Protein AF-A0A1H0PRH3-F1 (afdb_monomer_lite)

Secondary structure (DSSP, 8-state):
-EETTEEEEEEE-SS-EEEEEEEGGGTEEEEESSPPEEETTEEE--SSTT-EEEEEEETTEEEEEEE-----GGGGS-S---

Structure (mmCIF, N/CA/C/O backbone):
data_AF-A0A1H0PRH3-F1
#
_entry.id   AF-A0A1H0PRH3-F1
#
loop_
_atom_site.group_PDB
_atom_site.id
_atom_site.type_symbol
_atom_site.label_atom_id
_atom_site.label_alt_id
_atom_site.label_comp_id
_atom_site.label_asym_id
_atom_site.label_entity_id
_atom_site.label_seq_id
_atom_site.pdbx_PDB_ins_code
_atom_site.Cartn_x
_atom_site.Cartn_y
_atom_site.Cartn_z
_atom_site.occupancy
_atom_site.B_iso_or_equiv
_atom_site.auth_seq_id
_atom_site.auth_comp_id
_atom_site.auth_asym_id
_atom_site.auth_atom_id
_atom_site.pdbx_PDB_model_num
ATOM 1 N N . MET A 1 1 ? 2.518 -13.588 6.812 1.00 78.62 1 MET A N 1
ATOM 2 C CA . MET A 1 1 ? 3.407 -13.444 7.997 1.00 78.62 1 MET A CA 1
ATOM 3 C C . MET A 1 1 ? 2.994 -12.192 8.760 1.00 78.62 1 MET A C 1
ATOM 5 O O . MET A 1 1 ? 2.554 -11.254 8.117 1.00 78.62 1 MET A O 1
ATOM 9 N N . THR A 1 2 ? 3.124 -12.131 10.087 1.00 79.19 2 THR A N 1
ATOM 10 C CA . THR A 1 2 ? 2.813 -10.905 10.850 1.00 79.19 2 THR A CA 1
ATOM 11 C C . THR A 1 2 ? 4.036 -10.442 11.634 1.00 79.19 2 THR A C 1
ATOM 13 O O . THR A 1 2 ? 4.599 -11.221 12.397 1.00 79.19 2 THR A O 1
ATOM 16 N N . ILE A 1 3 ? 4.435 -9.177 11.474 1.00 79.56 3 ILE A N 1
ATOM 17 C CA . ILE A 1 3 ? 5.548 -8.556 12.213 1.00 79.56 3 ILE A CA 1
ATOM 18 C C . ILE A 1 3 ? 5.031 -7.287 12.882 1.00 79.56 3 ILE A C 1
ATOM 20 O O . ILE A 1 3 ? 4.505 -6.397 12.218 1.00 79.56 3 ILE A O 1
ATOM 24 N N . SER A 1 4 ? 5.153 -7.195 14.208 1.00 84.00 4 SER A N 1
ATOM 25 C CA . SER A 1 4 ? 4.711 -6.018 14.981 1.00 84.00 4 SER A CA 1
ATOM 26 C C . SER A 1 4 ? 3.248 -5.609 14.716 1.00 84.00 4 SER A C 1
ATOM 28 O O . SER A 1 4 ? 2.911 -4.427 14.727 1.00 84.00 4 SER A O 1
ATOM 30 N N . GLY A 1 5 ? 2.367 -6.584 14.460 1.00 79.88 5 GLY A N 1
ATOM 31 C CA . GLY A 1 5 ? 0.953 -6.348 14.139 1.00 79.88 5 GLY A CA 1
ATOM 32 C C . GLY A 1 5 ? 0.678 -5.875 12.706 1.00 79.88 5 GLY A C 1
ATOM 33 O O . GLY A 1 5 ? -0.451 -5.492 12.418 1.00 79.88 5 GLY A O 1
ATOM 34 N N . LYS A 1 6 ? 1.686 -5.896 11.827 1.00 80.88 6 LYS A N 1
ATOM 35 C CA . LYS A 1 6 ? 1.553 -5.654 10.387 1.00 80.88 6 LYS A CA 1
ATOM 36 C C . LYS A 1 6 ? 1.495 -6.987 9.664 1.00 80.88 6 LYS A C 1
ATOM 38 O O . LYS A 1 6 ? 2.332 -7.854 9.921 1.00 80.88 6 LYS A O 1
ATOM 43 N N . GLU A 1 7 ? 0.523 -7.149 8.784 1.00 84.44 7 GLU A N 1
ATOM 44 C CA . GLU A 1 7 ? 0.407 -8.321 7.928 1.00 84.44 7 GLU A CA 1
ATOM 45 C C . GLU A 1 7 ? 1.276 -8.131 6.685 1.00 84.44 7 GLU A C 1
ATOM 47 O O . GLU A 1 7 ? 1.214 -7.095 6.031 1.00 84.44 7 GLU A O 1
ATOM 52 N N . ILE A 1 8 ? 2.112 -9.122 6.397 1.00 80.75 8 ILE A N 1
ATOM 53 C CA . ILE A 1 8 ? 2.980 -9.188 5.224 1.00 80.75 8 ILE A CA 1
ATOM 54 C C . ILE A 1 8 ? 2.560 -10.405 4.416 1.00 80.75 8 ILE A C 1
ATOM 56 O O . ILE A 1 8 ? 2.638 -11.540 4.910 1.00 80.75 8 ILE A O 1
ATOM 60 N N . SER A 1 9 ? 2.167 -10.157 3.177 1.00 81.56 9 SER A N 1
ATOM 61 C CA . SER A 1 9 ? 1.790 -11.167 2.200 1.00 81.56 9 SER A CA 1
ATOM 62 C C . SER A 1 9 ? 2.600 -10.921 0.939 1.00 81.56 9 SER A C 1
ATOM 64 O O . SER A 1 9 ? 2.691 -9.792 0.474 1.00 81.56 9 SER A O 1
ATOM 66 N N . GLY A 1 10 ? 3.229 -11.958 0.402 1.00 72.31 10 GLY A N 1
ATOM 67 C CA . GLY A 1 10 ? 4.007 -11.841 -0.822 1.00 72.31 10 GLY A CA 1
ATOM 68 C C . GLY A 1 10 ? 3.975 -13.139 -1.602 1.00 72.31 10 GLY A C 1
ATOM 69 O O . GLY A 1 10 ? 3.933 -14.220 -1.005 1.00 72.31 10 GLY A O 1
ATOM 70 N N . TYR A 1 11 ? 3.991 -13.014 -2.922 1.00 69.56 11 TYR A N 1
ATOM 71 C CA . TYR A 1 11 ? 4.147 -14.126 -3.843 1.00 69.56 11 TYR A CA 1
ATOM 72 C C . TYR A 1 11 ? 5.552 -14.020 -4.419 1.00 69.56 11 TYR A C 1
ATOM 74 O O . TYR A 1 11 ? 5.882 -13.073 -5.125 1.00 69.56 11 TYR A O 1
ATOM 82 N N . LEU A 1 12 ? 6.400 -14.973 -4.037 1.00 61.03 12 LEU A N 1
ATOM 83 C CA . LEU A 1 12 ? 7.772 -15.071 -4.518 1.00 61.03 12 LEU A CA 1
ATOM 84 C C . LEU A 1 12 ? 7.846 -16.296 -5.419 1.00 61.03 12 LEU A C 1
ATOM 86 O O . LEU A 1 12 ? 8.006 -17.419 -4.939 1.00 61.03 12 LEU A O 1
ATOM 90 N N . ASN A 1 13 ? 7.688 -16.087 -6.720 1.00 65.44 13 ASN A N 1
ATOM 91 C CA . ASN A 1 13 ? 8.066 -17.079 -7.718 1.00 65.44 13 ASN A CA 1
ATOM 92 C C . ASN A 1 13 ? 9.115 -16.460 -8.658 1.00 65.44 13 ASN A C 1
ATOM 94 O O . ASN A 1 13 ? 9.403 -15.269 -8.584 1.00 65.44 13 ASN A O 1
ATOM 98 N N . SER A 1 14 ? 9.748 -17.273 -9.501 1.00 60.75 14 SER A N 1
ATOM 99 C CA . SER A 1 14 ? 10.831 -16.822 -10.387 1.00 60.75 14 SER A CA 1
ATOM 100 C C . SER A 1 14 ? 10.409 -15.786 -11.437 1.00 60.75 14 SER A C 1
ATOM 102 O O . SER A 1 14 ? 11.272 -15.263 -12.135 1.00 60.75 14 SER A O 1
ATOM 104 N N . GLU A 1 15 ? 9.112 -15.512 -11.572 1.00 65.62 15 GLU A N 1
ATOM 105 C CA . G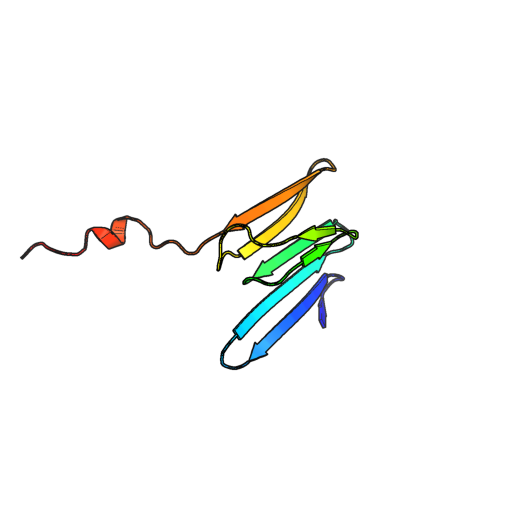LU A 1 15 ? 8.527 -14.690 -12.634 1.00 65.62 15 GLU A CA 1
ATOM 106 C C . GLU A 1 15 ? 7.820 -13.436 -12.094 1.00 65.62 15 GLU A C 1
ATOM 108 O O . GLU A 1 15 ? 7.670 -12.462 -12.825 1.00 65.62 15 GLU A O 1
ATOM 113 N N . ILE A 1 16 ? 7.404 -13.446 -10.824 1.00 61.28 16 ILE A N 1
ATOM 114 C CA . ILE A 1 16 ? 6.553 -12.432 -10.199 1.00 61.28 16 ILE A CA 1
ATOM 115 C C . ILE A 1 16 ? 7.090 -12.123 -8.795 1.00 61.28 16 ILE A C 1
ATOM 117 O O . ILE A 1 16 ? 7.237 -13.016 -7.954 1.00 61.28 16 ILE A O 1
ATOM 121 N N . LEU A 1 17 ? 7.378 -10.841 -8.555 1.00 68.00 17 LEU A N 1
ATOM 122 C CA . LEU A 1 17 ? 7.812 -10.286 -7.272 1.00 68.00 17 LEU A CA 1
ATOM 123 C C . LEU A 1 17 ? 6.721 -9.353 -6.744 1.00 68.00 17 LEU A C 1
ATOM 125 O O . LEU A 1 17 ? 6.802 -8.137 -6.889 1.00 68.00 17 LEU A O 1
ATOM 129 N N . GLU A 1 18 ? 5.717 -9.937 -6.102 1.00 79.94 18 GLU A N 1
ATOM 130 C CA . GLU A 1 18 ? 4.598 -9.192 -5.525 1.00 79.94 18 GLU A CA 1
ATOM 131 C C . GLU A 1 18 ? 4.714 -9.144 -4.000 1.00 79.94 18 GLU A C 1
ATOM 133 O O . GLU A 1 18 ? 4.933 -10.170 -3.341 1.00 79.94 18 GLU A O 1
ATOM 138 N N . MET A 1 19 ? 4.522 -7.960 -3.412 1.00 83.81 19 MET A N 1
ATOM 139 C CA . MET A 1 19 ? 4.535 -7.790 -1.958 1.00 83.81 19 MET A CA 1
ATOM 140 C C . MET A 1 19 ? 3.485 -6.785 -1.495 1.00 83.81 19 MET A C 1
ATOM 142 O O . MET A 1 19 ? 3.528 -5.612 -1.848 1.00 83.81 19 MET A O 1
ATOM 146 N N . ILE A 1 20 ? 2.631 -7.222 -0.572 1.00 87.56 20 ILE A N 1
ATOM 147 C CA . ILE A 1 20 ? 1.667 -6.393 0.142 1.00 87.56 20 ILE A CA 1
ATOM 148 C C . ILE A 1 20 ? 2.015 -6.362 1.634 1.00 87.56 20 ILE A C 1
ATOM 150 O O . ILE A 1 20 ? 2.205 -7.390 2.289 1.00 87.56 20 ILE A O 1
ATOM 154 N N . LEU A 1 21 ? 2.022 -5.157 2.194 1.00 88.56 21 LEU A N 1
ATOM 155 C CA . LEU A 1 21 ? 2.126 -4.881 3.621 1.00 88.56 21 LEU A CA 1
ATOM 156 C C . LEU A 1 21 ? 0.869 -4.138 4.080 1.00 88.56 21 LEU A C 1
ATOM 158 O O . LEU A 1 21 ? 0.566 -3.072 3.555 1.00 88.56 21 LEU A O 1
ATOM 162 N N . ILE A 1 22 ? 0.167 -4.647 5.092 1.00 88.88 22 ILE A N 1
ATOM 163 C CA . ILE A 1 22 ? -1.049 -4.029 5.640 1.00 88.88 22 ILE A CA 1
ATOM 164 C C . ILE A 1 22 ? -0.865 -3.745 7.128 1.00 88.88 22 ILE A C 1
ATOM 166 O O . ILE A 1 22 ? -0.469 -4.609 7.913 1.00 88.88 22 ILE A O 1
ATOM 170 N N . ASN A 1 23 ? -1.215 -2.529 7.540 1.00 89.69 23 ASN A N 1
ATOM 171 C CA . ASN A 1 23 ? -1.364 -2.151 8.937 1.00 89.69 23 ASN A CA 1
ATOM 172 C C . ASN A 1 23 ? -2.792 -1.660 9.194 1.00 89.69 23 ASN A C 1
ATOM 174 O O . ASN A 1 23 ? -3.116 -0.478 9.055 1.00 89.69 23 ASN A O 1
ATOM 178 N N . SER A 1 24 ? -3.650 -2.584 9.620 1.00 84.25 24 SER A N 1
ATOM 179 C CA . SER A 1 24 ? -5.062 -2.307 9.885 1.00 84.25 24 SER A CA 1
ATOM 180 C C . SER A 1 24 ? -5.286 -1.318 11.033 1.00 84.25 24 SER A C 1
ATOM 182 O O . SER A 1 24 ? -6.272 -0.587 11.014 1.00 84.25 24 SER A O 1
ATOM 184 N N . LYS A 1 25 ? -4.362 -1.224 12.003 1.00 85.69 25 LYS A N 1
ATOM 185 C CA . LYS A 1 25 ? -4.502 -0.328 13.168 1.00 85.69 25 LYS A CA 1
AT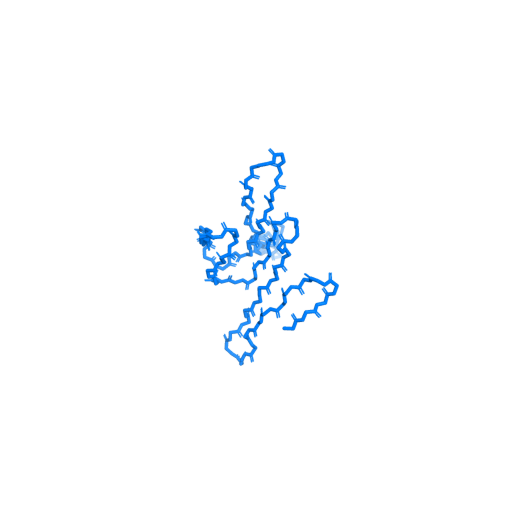OM 186 C C . LYS A 1 25 ? -4.508 1.149 12.792 1.00 85.69 25 LYS A C 1
ATOM 188 O O . LYS A 1 25 ? -5.208 1.927 13.428 1.00 85.69 25 LYS A O 1
ATOM 193 N N . ILE A 1 26 ? -3.719 1.525 11.789 1.00 87.25 26 ILE A N 1
ATOM 194 C CA . ILE A 1 26 ? -3.614 2.914 11.313 1.00 87.25 26 ILE A CA 1
ATOM 195 C C . ILE A 1 26 ? -4.224 3.094 9.922 1.00 87.25 26 ILE A C 1
ATOM 197 O O . ILE A 1 26 ? -4.055 4.145 9.315 1.00 87.25 26 ILE A O 1
ATOM 201 N N . SER A 1 27 ? -4.936 2.075 9.421 1.00 90.56 27 SER A N 1
ATOM 202 C CA . SER A 1 27 ? -5.513 2.062 8.074 1.00 90.56 27 SER A CA 1
ATOM 203 C C . SER A 1 27 ? -4.494 2.502 7.018 1.00 90.56 27 SER A C 1
ATOM 205 O O . SER A 1 27 ? -4.726 3.469 6.287 1.00 90.56 27 SER A O 1
ATOM 207 N N . SER A 1 28 ? -3.360 1.796 6.965 1.00 92.19 28 SER A N 1
ATOM 208 C CA . SER A 1 28 ? -2.350 1.976 5.924 1.00 92.19 28 SER A CA 1
ATOM 209 C C . SER A 1 28 ? -1.968 0.662 5.254 1.00 92.19 28 SER A C 1
ATOM 211 O O . SER A 1 28 ? -2.060 -0.415 5.853 1.00 92.19 28 SER A O 1
ATOM 213 N N . ALA A 1 29 ? -1.547 0.753 3.998 1.00 93.00 29 ALA A N 1
ATOM 2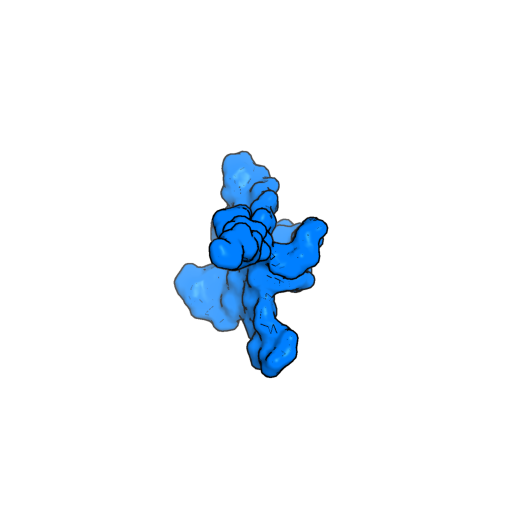14 C CA . ALA A 1 29 ? -1.042 -0.374 3.237 1.00 93.00 29 ALA A CA 1
ATOM 215 C C . ALA A 1 29 ? 0.014 0.079 2.227 1.00 93.00 29 ALA A C 1
ATOM 217 O O . ALA A 1 29 ? -0.059 1.180 1.691 1.00 93.00 29 ALA A O 1
ATOM 218 N N . PHE A 1 30 ? 0.977 -0.789 1.956 1.00 91.75 30 PHE A N 1
ATOM 219 C CA . PHE A 1 30 ? 1.951 -0.623 0.891 1.00 91.75 30 PHE A CA 1
ATOM 220 C C . PHE A 1 30 ? 1.876 -1.831 -0.031 1.00 91.75 30 PHE A C 1
ATOM 222 O O . PHE A 1 30 ? 1.806 -2.964 0.446 1.00 91.75 30 PHE A O 1
ATOM 229 N N . ASN A 1 31 ? 1.897 -1.581 -1.331 1.00 91.31 31 ASN A N 1
ATOM 230 C CA . ASN A 1 31 ? 1.931 -2.616 -2.342 1.00 91.31 31 ASN A CA 1
ATOM 231 C C . ASN A 1 31 ? 3.044 -2.343 -3.339 1.00 91.31 31 ASN A C 1
ATOM 233 O O . ASN A 1 31 ? 3.161 -1.246 -3.890 1.00 91.31 31 ASN A O 1
ATOM 237 N N . TYR A 1 32 ? 3.848 -3.368 -3.545 1.00 86.38 32 TYR A N 1
ATOM 238 C CA . TYR A 1 32 ? 4.865 -3.430 -4.561 1.00 86.38 32 TYR A CA 1
ATOM 239 C C . TYR A 1 32 ? 4.334 -4.331 -5.675 1.00 86.38 32 TYR A C 1
ATOM 241 O O . TYR A 1 32 ? 4.127 -5.522 -5.429 1.00 86.38 32 TYR A O 1
ATOM 249 N N . ASP A 1 33 ? 4.151 -3.739 -6.860 1.00 80.38 33 ASP A N 1
ATOM 250 C CA . ASP A 1 33 ? 3.529 -4.329 -8.057 1.00 80.38 33 ASP A CA 1
ATOM 251 C C . ASP A 1 33 ? 1.982 -4.330 -8.059 1.00 80.38 33 ASP A C 1
ATOM 253 O O . ASP A 1 33 ? 1.351 -3.848 -7.125 1.00 80.38 33 ASP A O 1
ATOM 257 N N . ASP A 1 34 ? 1.353 -4.810 -9.133 1.00 76.44 34 ASP A N 1
ATOM 258 C CA . ASP A 1 34 ? -0.037 -4.507 -9.530 1.00 76.44 34 ASP A CA 1
ATOM 259 C C . ASP A 1 34 ? -1.148 -5.331 -8.832 1.00 76.44 34 ASP A C 1
ATOM 261 O O . ASP A 1 34 ? -2.199 -5.649 -9.401 1.00 76.44 34 ASP A O 1
ATOM 265 N N . LEU A 1 35 ? -0.952 -5.697 -7.563 1.00 79.38 35 LEU A N 1
ATOM 266 C CA . LEU A 1 35 ? -2.008 -6.371 -6.801 1.00 79.38 35 LEU A CA 1
ATOM 267 C C . LEU A 1 35 ? -3.134 -5.420 -6.354 1.00 79.38 35 LEU A C 1
ATOM 269 O O . LEU A 1 35 ? -2.953 -4.239 -6.060 1.00 79.38 35 LEU A O 1
ATOM 273 N N . ALA A 1 36 ? -4.350 -5.956 -6.247 1.00 83.94 36 ALA A N 1
ATOM 274 C CA . ALA A 1 36 ? -5.454 -5.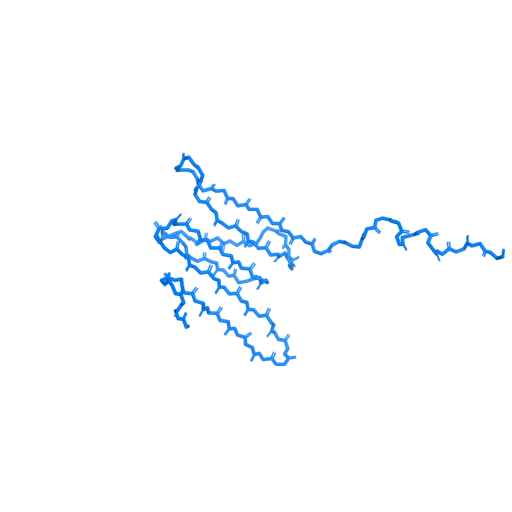221 -5.640 1.00 83.94 36 ALA A CA 1
ATOM 275 C C . ALA A 1 36 ? -5.326 -5.244 -4.108 1.00 83.94 36 ALA A C 1
ATOM 277 O O . ALA A 1 36 ? -5.270 -6.310 -3.494 1.00 83.94 36 ALA A O 1
ATOM 278 N N . ILE A 1 37 ? -5.357 -4.072 -3.474 1.00 88.56 37 ILE A N 1
ATOM 279 C CA . ILE A 1 37 ? -5.271 -3.933 -2.016 1.00 88.56 37 ILE A CA 1
ATOM 280 C C . ILE A 1 37 ? -6.680 -3.785 -1.455 1.00 88.56 37 ILE A C 1
ATOM 282 O O . ILE A 1 37 ? -7.446 -2.951 -1.930 1.00 88.56 37 ILE A O 1
ATOM 286 N N . THR A 1 38 ? -7.027 -4.540 -0.413 1.00 88.69 38 THR A N 1
ATOM 287 C CA . THR A 1 38 ? -8.262 -4.296 0.347 1.00 88.69 38 THR A CA 1
ATOM 288 C C . THR A 1 38 ? -7.925 -3.697 1.704 1.00 88.69 38 THR A C 1
ATOM 290 O O . THR A 1 38 ? -7.249 -4.327 2.513 1.00 88.69 38 THR A O 1
ATOM 293 N N . LEU A 1 39 ? -8.410 -2.484 1.966 1.00 88.31 39 LEU A N 1
ATOM 294 C CA . LEU A 1 39 ? -8.175 -1.753 3.208 1.00 88.31 39 LEU A CA 1
ATOM 295 C C . LEU A 1 39 ? -9.489 -1.145 3.700 1.00 88.31 39 LEU A C 1
ATOM 297 O O . LEU A 1 39 ? -10.167 -0.417 2.971 1.00 88.31 39 LEU A O 1
ATOM 301 N N . SER A 1 40 ? -9.866 -1.472 4.937 1.00 85.44 40 SER A N 1
ATOM 302 C CA . SER A 1 40 ? -11.102 -0.984 5.573 1.00 85.44 40 SER A CA 1
ATOM 303 C C . SER A 1 40 ? -12.364 -1.242 4.728 1.00 85.44 40 SER A C 1
ATOM 305 O O . SER A 1 40 ? -13.245 -0.392 4.622 1.00 85.44 40 SER A O 1
ATOM 307 N N . GLY A 1 41 ? -12.431 -2.414 4.083 1.00 87.00 41 GLY A N 1
ATOM 308 C CA . GLY A 1 41 ? -13.563 -2.841 3.248 1.00 87.00 41 GLY A CA 1
ATOM 309 C C . GLY A 1 41 ? -13.626 -2.214 1.850 1.00 87.00 41 GLY A C 1
ATOM 310 O O . GLY A 1 41 ? -14.551 -2.513 1.100 1.00 87.00 41 GLY A O 1
ATOM 311 N N . LYS A 1 42 ? -12.658 -1.369 1.476 1.00 89.62 42 LYS A N 1
ATOM 312 C CA . LYS A 1 42 ? -12.540 -0.794 0.129 1.00 89.62 42 LYS A CA 1
ATOM 313 C C . LYS A 1 42 ? -11.377 -1.431 -0.620 1.00 89.62 42 LYS A C 1
ATOM 315 O O . LYS A 1 42 ? -10.325 -1.667 -0.030 1.00 89.62 42 LYS A O 1
ATOM 320 N N . SER A 1 43 ? -11.577 -1.690 -1.909 1.00 91.00 43 SER A N 1
ATOM 321 C CA . SER A 1 43 ? -10.530 -2.182 -2.803 1.00 91.00 43 SER A CA 1
ATOM 322 C C . SER A 1 43 ? -9.881 -1.016 -3.546 1.00 91.00 43 SER A C 1
ATOM 324 O O . SER A 1 43 ? -10.580 -0.134 -4.042 1.00 91.00 43 SER A O 1
ATOM 326 N N . TYR A 1 44 ? -8.556 -1.027 -3.614 1.00 90.69 44 TYR A N 1
ATOM 327 C CA . TYR A 1 44 ? -7.724 -0.043 -4.290 1.00 90.69 44 TYR A CA 1
ATOM 328 C C . TYR A 1 44 ? -6.854 -0.752 -5.323 1.00 90.69 44 TYR A C 1
ATOM 330 O O . TYR A 1 44 ? -6.408 -1.883 -5.109 1.00 90.69 44 TYR A O 1
ATOM 338 N N . ARG A 1 45 ? -6.624 -0.073 -6.445 1.00 89.62 45 ARG A N 1
ATOM 339 C CA . ARG A 1 45 ? -5.776 -0.535 -7.545 1.00 89.62 45 ARG A CA 1
ATOM 340 C C . ARG A 1 45 ? -4.808 0.568 -7.941 1.00 89.62 45 ARG A C 1
ATOM 342 O O . ARG A 1 45 ? -5.055 1.746 -7.667 1.00 89.62 45 ARG A O 1
ATOM 349 N N . HIS A 1 46 ? -3.731 0.155 -8.586 1.00 91.00 46 HIS A N 1
ATOM 350 C CA . HIS A 1 46 ? -2.755 1.049 -9.179 1.00 91.00 46 HIS A CA 1
ATOM 351 C C . HIS A 1 46 ? -3.424 1.780 -10.348 1.00 91.00 46 HIS A C 1
ATOM 353 O O . HIS A 1 46 ? -4.159 1.176 -11.132 1.00 91.00 46 HIS A O 1
ATOM 359 N N . HIS A 1 47 ? -3.207 3.086 -10.459 1.00 91.06 47 HIS A N 1
ATOM 360 C CA . HIS A 1 47 ? -3.575 3.841 -11.655 1.00 91.06 47 HIS A CA 1
ATOM 361 C C . HIS A 1 47 ? -2.468 3.767 -12.706 1.00 91.06 47 HIS A C 1
ATOM 363 O O . HIS A 1 47 ? -2.745 3.868 -13.901 1.00 91.06 47 HIS A O 1
ATOM 369 N N . ILE A 1 48 ? -1.217 3.611 -12.266 1.00 88.25 48 ILE A N 1
ATOM 370 C CA . ILE A 1 48 ? -0.037 3.533 -13.116 1.00 88.25 48 ILE A CA 1
ATOM 371 C C . ILE A 1 48 ? 0.482 2.086 -13.104 1.00 88.25 48 ILE A C 1
ATOM 373 O O . ILE A 1 48 ? 0.915 1.610 -12.054 1.00 88.25 48 ILE A O 1
ATOM 377 N N . PRO A 1 49 ? 0.489 1.384 -14.251 1.00 84.75 49 PRO A N 1
ATOM 378 C CA . PRO A 1 49 ? 1.023 0.027 -14.334 1.00 84.75 49 PRO A CA 1
ATOM 379 C C . PRO A 1 49 ? 2.482 -0.053 -13.866 1.00 84.75 49 PRO A C 1
ATOM 381 O O . PRO A 1 49 ? 3.306 0.784 -14.245 1.00 84.75 49 PRO A O 1
ATOM 384 N N . GLY A 1 50 ? 2.801 -1.063 -13.053 1.00 82.06 50 GLY A N 1
ATOM 385 C CA . GLY A 1 50 ? 4.146 -1.281 -12.507 1.00 82.06 50 GLY A CA 1
ATOM 386 C C . GLY A 1 50 ? 4.594 -0.248 -11.463 1.00 82.06 50 GLY A C 1
ATOM 387 O O . GLY A 1 50 ? 5.781 -0.180 -11.136 1.00 82.06 50 GLY A O 1
ATOM 388 N N . SER A 1 51 ? 3.683 0.589 -10.952 1.00 89.00 51 SER A N 1
ATOM 389 C CA . SER A 1 51 ? 3.970 1.458 -9.810 1.00 89.00 51 SER A CA 1
ATOM 390 C C . SER A 1 51 ? 3.986 0.667 -8.500 1.00 89.00 51 SER A C 1
ATOM 392 O O . SER A 1 51 ? 3.451 -0.433 -8.400 1.00 89.00 51 SER A O 1
ATOM 394 N N . SER A 1 52 ? 4.584 1.240 -7.461 1.00 91.00 52 SER A N 1
ATOM 395 C CA . SER A 1 52 ? 4.284 0.874 -6.076 1.00 91.00 52 SER A CA 1
ATOM 396 C C . SER A 1 52 ? 3.231 1.831 -5.522 1.00 91.00 52 SER A C 1
ATOM 398 O O . SER A 1 52 ? 3.332 3.039 -5.744 1.00 91.00 52 SER A O 1
ATOM 400 N N . VAL A 1 53 ? 2.257 1.314 -4.773 1.00 93.69 53 VAL A N 1
ATOM 401 C CA . VAL A 1 53 ? 1.188 2.098 -4.137 1.00 93.69 53 VAL A CA 1
ATOM 402 C C . VAL A 1 53 ? 1.423 2.193 -2.633 1.00 93.69 53 VAL A C 1
ATOM 404 O O . VAL A 1 53 ? 1.673 1.195 -1.959 1.00 93.69 53 VAL A O 1
ATOM 407 N N . LEU A 1 54 ? 1.252 3.396 -2.091 1.00 94.00 54 LEU A N 1
ATOM 408 C CA . LEU A 1 54 ? 1.109 3.657 -0.664 1.00 94.00 54 LEU A CA 1
ATOM 409 C C . LEU A 1 54 ? -0.297 4.204 -0.390 1.00 94.00 54 LEU A C 1
ATOM 411 O O . LEU A 1 54 ? -0.701 5.219 -0.959 1.00 94.00 54 LEU A O 1
ATOM 415 N N . LEU A 1 55 ? -1.029 3.530 0.494 1.00 94.50 55 LEU A N 1
ATOM 416 C CA . LEU A 1 55 ? -2.318 3.957 1.029 1.00 94.50 55 LEU A CA 1
ATOM 417 C C . LEU A 1 55 ? -2.152 4.357 2.488 1.00 94.50 55 LEU A C 1
ATOM 419 O O . LEU A 1 55 ? -1.689 3.555 3.301 1.00 94.50 55 LEU A O 1
ATOM 423 N N . GLU A 1 56 ? -2.575 5.566 2.835 1.00 93.50 56 GLU A N 1
ATOM 424 C CA . GLU A 1 56 ? -2.511 6.081 4.201 1.00 93.50 56 GLU A CA 1
ATOM 425 C C . GLU A 1 56 ? -3.753 6.898 4.530 1.00 93.50 56 GLU A C 1
ATOM 427 O O . GLU A 1 56 ? -4.250 7.666 3.709 1.00 93.50 56 GLU A O 1
ATOM 432 N N . THR A 1 57 ? -4.241 6.776 5.761 1.00 91.06 57 THR A N 1
ATOM 433 C CA . THR A 1 57 ? -5.278 7.679 6.261 1.00 91.06 57 THR A CA 1
ATOM 434 C C . THR A 1 57 ? -4.619 8.912 6.874 1.00 91.06 57 THR A C 1
ATOM 436 O O . THR A 1 57 ? -3.994 8.819 7.928 1.00 91.06 57 THR A O 1
ATOM 439 N N . ILE A 1 58 ? -4.782 10.068 6.233 1.00 89.12 58 ILE A N 1
ATOM 440 C CA . ILE A 1 58 ? -4.278 11.366 6.698 1.00 89.12 58 ILE A CA 1
ATOM 441 C C . ILE A 1 58 ? -5.493 12.253 6.976 1.00 89.12 58 ILE A C 1
ATOM 443 O O . ILE A 1 58 ? -6.366 12.399 6.121 1.00 89.12 58 ILE A O 1
ATOM 447 N N . ASP A 1 59 ? -5.600 12.782 8.197 1.00 90.62 59 ASP A N 1
ATOM 448 C CA . ASP A 1 59 ? -6.728 13.618 8.644 1.00 90.62 59 ASP A CA 1
ATOM 449 C C . ASP A 1 59 ? -8.114 12.990 8.385 1.00 90.62 59 ASP A C 1
ATOM 451 O O . ASP A 1 59 ? -9.076 13.647 7.983 1.00 90.62 59 ASP A O 1
ATOM 455 N N . GLY A 1 60 ? -8.212 11.669 8.580 1.00 89.31 60 GLY A N 1
ATOM 456 C CA . GLY A 1 60 ? -9.444 10.900 8.370 1.00 89.31 60 GLY A CA 1
ATOM 457 C C . GLY A 1 60 ? -9.814 10.666 6.900 1.00 89.31 60 GLY A C 1
ATOM 458 O O . GLY A 1 60 ? -10.881 10.118 6.618 1.00 89.31 60 GLY A O 1
ATOM 459 N N . ARG A 1 61 ? -8.954 11.053 5.953 1.00 90.81 61 ARG A N 1
ATOM 460 C CA . ARG A 1 61 ? -9.141 10.839 4.514 1.00 90.81 61 ARG A CA 1
ATOM 461 C C . ARG A 1 61 ? -8.119 9.842 3.992 1.00 90.81 61 ARG A C 1
ATOM 463 O O . ARG A 1 61 ? -6.954 9.885 4.371 1.00 90.81 61 ARG A O 1
ATOM 470 N N . MET A 1 62 ? -8.558 8.953 3.105 1.00 92.69 62 MET A N 1
ATOM 471 C CA . MET A 1 62 ? -7.639 8.051 2.417 1.00 92.69 62 MET A 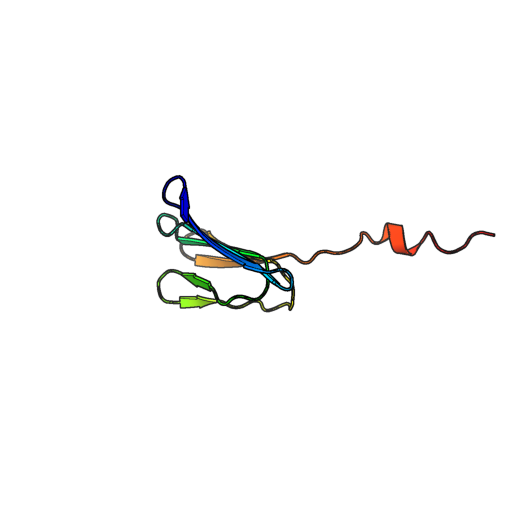CA 1
ATOM 472 C C . MET A 1 62 ? -6.830 8.839 1.388 1.00 92.69 62 MET A C 1
ATOM 474 O O . MET A 1 62 ? -7.405 9.491 0.517 1.00 92.69 62 MET A O 1
ATOM 478 N N . ASN A 1 63 ? -5.513 8.748 1.491 1.00 94.06 63 ASN A N 1
ATOM 479 C CA . ASN A 1 63 ? -4.545 9.266 0.544 1.00 94.06 63 ASN A CA 1
ATOM 480 C C . ASN A 1 63 ? -3.902 8.089 -0.200 1.00 94.06 63 ASN A C 1
ATOM 482 O O . ASN A 1 63 ? -3.468 7.126 0.432 1.00 94.06 63 ASN A O 1
ATOM 486 N N . GLN A 1 64 ? -3.844 8.175 -1.528 1.00 94.62 64 GLN A N 1
ATOM 487 C CA . GLN A 1 64 ? -3.194 7.188 -2.388 1.00 94.62 64 GLN A CA 1
ATOM 488 C C . GLN A 1 64 ? -2.036 7.861 -3.118 1.00 94.62 64 GLN A C 1
ATOM 490 O O . GLN A 1 64 ? -2.232 8.852 -3.819 1.00 94.62 64 GLN A O 1
ATOM 495 N N . GLN A 1 65 ? -0.837 7.314 -2.952 1.00 94.56 65 GLN A N 1
ATOM 496 C CA . GLN A 1 65 ? 0.374 7.767 -3.629 1.00 94.56 65 GLN A CA 1
ATOM 497 C C . GLN A 1 65 ? 0.950 6.630 -4.460 1.00 94.56 65 GLN A C 1
ATOM 499 O O . GLN A 1 65 ? 0.978 5.485 -4.011 1.00 94.56 65 GLN A O 1
ATOM 504 N N . GLU A 1 66 ? 1.426 6.958 -5.657 1.00 93.00 66 GLU A N 1
ATOM 505 C CA . GLU A 1 66 ? 2.041 6.001 -6.572 1.00 93.00 66 GLU A CA 1
ATOM 506 C C . GLU A 1 66 ? 3.455 6.441 -6.923 1.00 93.00 66 GLU A C 1
ATOM 508 O O . GLU A 1 66 ? 3.691 7.588 -7.304 1.00 93.00 66 GLU A O 1
ATOM 513 N N . ALA A 1 67 ? 4.399 5.516 -6.787 1.00 89.88 67 ALA A N 1
ATOM 514 C CA . ALA A 1 67 ? 5.796 5.718 -7.127 1.00 89.88 67 ALA A CA 1
ATOM 515 C C . ALA A 1 67 ? 6.170 4.809 -8.297 1.00 89.88 67 ALA A C 1
ATOM 517 O O . ALA A 1 67 ? 5.916 3.607 -8.267 1.00 89.88 67 ALA A O 1
ATOM 518 N N . VAL A 1 68 ? 6.805 5.381 -9.318 1.00 87.69 68 VAL A N 1
ATOM 519 C CA . VAL A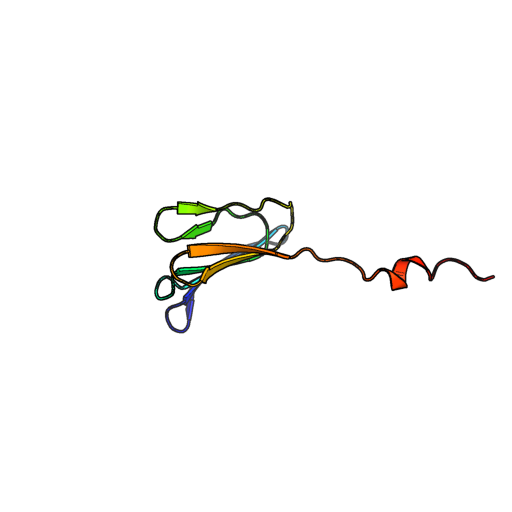 1 68 ? 7.387 4.629 -10.435 1.00 87.69 68 VAL A CA 1
ATOM 520 C C . VAL A 1 68 ? 8.897 4.778 -10.426 1.00 87.69 68 VAL A C 1
ATOM 522 O O . VAL A 1 68 ? 9.426 5.862 -10.162 1.00 87.69 68 VAL A O 1
ATOM 525 N N . ASN A 1 69 ? 9.601 3.702 -10.767 1.00 78.75 69 ASN A N 1
ATOM 526 C CA . ASN A 1 69 ? 11.035 3.774 -11.003 1.00 78.75 69 ASN A CA 1
ATOM 527 C C . ASN A 1 69 ? 11.285 4.603 -12.264 1.00 78.75 69 ASN A C 1
ATOM 529 O O . ASN A 1 69 ? 10.923 4.208 -13.371 1.00 78.75 69 ASN A O 1
ATOM 533 N N . LYS A 1 70 ? 11.912 5.769 -12.103 1.00 70.19 70 LYS A N 1
ATOM 534 C CA . LYS A 1 70 ? 12.306 6.624 -13.219 1.00 70.19 70 LYS A CA 1
ATOM 535 C C . LYS A 1 70 ? 13.810 6.824 -13.195 1.00 70.19 70 LYS A C 1
ATOM 537 O O . LYS A 1 70 ? 14.366 7.273 -12.197 1.00 70.19 70 LYS A O 1
ATOM 542 N N . ILE A 1 71 ? 14.457 6.540 -14.321 1.00 69.00 71 ILE A N 1
ATOM 543 C CA . ILE A 1 71 ? 15.862 6.890 -14.521 1.00 69.00 71 ILE A CA 1
ATOM 544 C C . ILE A 1 71 ? 15.970 8.426 -14.489 1.00 69.00 71 ILE A C 1
ATOM 546 O O . ILE A 1 71 ? 15.209 9.101 -15.198 1.00 69.00 71 ILE A O 1
ATOM 550 N N . PRO A 1 72 ? 16.869 9.006 -13.673 1.00 70.69 72 PRO A N 1
ATOM 551 C CA . PRO A 1 72 ? 17.034 10.449 -13.619 1.00 70.69 72 PRO A CA 1
ATOM 552 C C . PRO A 1 72 ? 17.452 10.976 -14.996 1.00 70.69 72 PRO A C 1
ATOM 554 O O . PRO A 1 72 ? 18.230 10.349 -15.712 1.00 70.69 72 PRO A O 1
ATOM 557 N N . ASN A 1 73 ? 16.932 12.148 -15.376 1.00 62.34 73 ASN A N 1
ATOM 558 C CA . ASN A 1 73 ? 17.107 12.709 -16.723 1.00 62.34 73 ASN A CA 1
ATOM 559 C C . ASN A 1 73 ? 18.582 12.882 -17.142 1.00 62.34 73 ASN A C 1
ATOM 561 O O . ASN A 1 73 ? 18.849 12.954 -18.334 1.00 62.34 73 ASN A O 1
ATOM 565 N N . VAL A 1 74 ? 19.526 12.920 -16.195 1.00 62.44 74 VAL A N 1
ATOM 566 C CA . VAL A 1 74 ? 20.971 13.016 -16.462 1.00 62.44 74 VAL A CA 1
ATOM 567 C C . VAL A 1 74 ? 21.531 11.820 -17.239 1.00 62.44 74 VAL A C 1
ATOM 569 O O . VAL A 1 74 ? 22.438 12.005 -18.036 1.00 62.44 74 VAL A O 1
ATOM 572 N N . ALA A 1 75 ? 20.945 10.624 -17.108 1.00 58.47 75 ALA A N 1
ATOM 573 C CA . ALA A 1 75 ? 21.383 9.449 -17.869 1.00 58.47 75 ALA A CA 1
ATOM 574 C C . ALA A 1 75 ? 20.953 9.489 -19.349 1.00 58.47 75 ALA A C 1
ATOM 576 O O . ALA A 1 75 ? 21.414 8.680 -20.144 1.00 58.47 75 ALA A O 1
ATOM 577 N N . LYS A 1 76 ? 20.068 10.422 -19.738 1.00 55.72 76 LYS A N 1
ATOM 578 C CA . LYS A 1 76 ? 19.667 10.608 -21.144 1.00 55.72 76 LYS A CA 1
ATOM 579 C C . LYS A 1 76 ? 20.688 11.398 -21.964 1.00 55.72 76 LYS A C 1
ATOM 581 O O . LYS A 1 76 ? 20.543 11.449 -23.178 1.00 55.72 76 LYS A O 1
ATOM 586 N N . PHE A 1 77 ? 21.669 12.025 -21.314 1.00 57.41 77 PHE A N 1
ATOM 587 C CA . PHE A 1 77 ? 22.658 12.888 -21.965 1.00 57.41 77 PHE A CA 1
ATOM 588 C C . PHE A 1 77 ? 24.060 12.270 -22.037 1.00 57.41 77 PHE A C 1
ATOM 590 O O . PHE A 1 77 ? 24.965 12.926 -22.532 1.00 57.41 77 PHE A O 1
ATOM 597 N N . ASP A 1 78 ? 24.245 11.023 -21.589 1.00 56.03 78 ASP A N 1
ATOM 598 C CA . ASP A 1 78 ? 25.535 10.314 -21.691 1.00 56.03 78 ASP A CA 1
ATOM 599 C C . ASP A 1 78 ? 25.695 9.560 -23.028 1.00 56.03 78 ASP A C 1
ATOM 601 O O . ASP A 1 78 ? 26.530 8.672 -23.187 1.00 56.03 78 ASP A O 1
ATOM 605 N N . HIS A 1 79 ? 24.863 9.907 -24.012 1.00 63.03 79 HIS A N 1
ATOM 606 C CA . HIS A 1 79 ? 25.062 9.518 -25.397 1.00 63.03 79 HIS A CA 1
ATOM 607 C C . HIS A 1 79 ? 25.551 10.743 -26.169 1.00 63.03 79 HIS A C 1
ATOM 609 O O . HIS A 1 79 ? 24.803 11.694 -26.371 1.00 63.03 79 HIS A O 1
ATOM 615 N N . GLU A 1 80 ? 26.804 10.638 -26.612 1.00 55.84 80 GLU A N 1
ATOM 616 C CA . GLU A 1 80 ? 27.483 11.468 -27.613 1.00 55.84 80 GLU A CA 1
ATOM 617 C C . GLU A 1 80 ? 28.163 12.753 -27.111 1.00 55.84 80 GLU A C 1
ATOM 619 O O . GLU A 1 80 ? 27.649 13.862 -27.216 1.00 55.84 80 GLU A O 1
ATOM 624 N N . THR A 1 81 ? 29.444 12.608 -26.765 1.00 49.34 81 THR A N 1
ATOM 625 C CA . THR A 1 81 ? 30.470 13.412 -27.450 1.00 49.34 81 THR A CA 1
ATOM 626 C C . THR A 1 81 ? 31.565 12.466 -27.967 1.00 49.34 81 THR A C 1
ATOM 628 O O . THR A 1 81 ? 32.127 11.737 -27.147 1.00 49.34 81 THR A O 1
ATOM 631 N N . PRO A 1 82 ? 31.816 12.404 -29.292 1.00 57.66 82 PRO A N 1
ATOM 632 C CA . PRO A 1 82 ? 33.013 11.787 -29.871 1.00 57.66 82 PRO A CA 1
ATOM 633 C C . PRO A 1 82 ? 34.306 12.497 -29.453 1.00 57.66 82 PRO A C 1
ATOM 635 O O . PRO A 1 82 ? 34.245 13.714 -29.155 1.00 57.66 82 PRO A O 1
#

pLDDT: mean 81.1, std 12.09, range [49.34, 94.62]

Radius of gyration: 16.59 Å; chains: 1; bounding box: 47×31×45 Å

Sequence (82 aa):
MTISGKEISGYLNSEILEMILINSKISSAFNYDDLAITLSGKSYRHHIPGSSVLLETIDGRMNQQEAVNKIPNVAKFDHETP

Foldseek 3Di:
DADPQKDWDFDDDPPDTWIKIDRQVQQKIKIQAFDWDATPNDIDTDPDHRWIWIWGQDPNDIDIDTHDDDDPCVVVPPPDDD